Protein AF-A0A9D1SU83-F1 (afdb_monomer)

Foldseek 3Di:
DALLLVLLVVLCVVCVPQD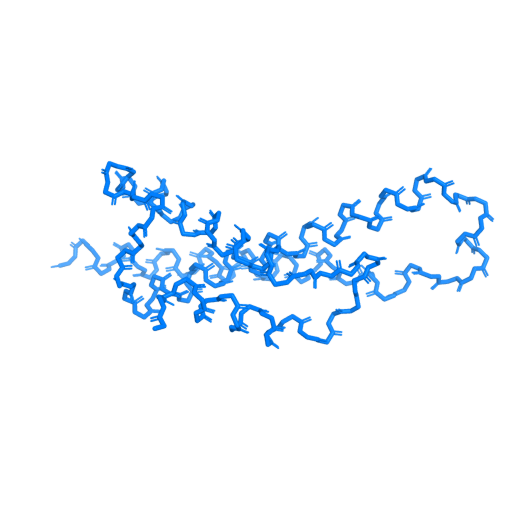APDDDDSVNSSVLLLVLLCVLCVVVVVNVVDDSVHRDDDDPLSSVLSSLSSNLVVLVVSVVVVVVVCVVQVPPCVVPVPCVSNPCSVVVSVVSVVVSVVSVVVVVVVVVD

Nearest PDB structures (foldseek):
  8bcy-assembly1_B  TM=3.016E-01  e=3.183E+00  Bos taurus
  8am0-assembly1_B  TM=3.024E-01  e=4.590E+00  Homo sapiens
  8qth-assembly1_A  TM=2.337E-01  e=3.183E+00  Homo sapiens

Organism: NCBI:txid2840672

Mean predicted aligned error: 7.49 Å

Solvent-accessible surface area (backbone atoms only — not comparable to full-atom values): 7495 Å² total; per-residue (Å²): 135,55,70,57,57,52,47,19,52,52,48,49,64,76,44,66,85,59,87,58,96,61,89,81,51,73,68,54,38,40,50,40,33,50,53,18,49,53,47,51,28,55,76,71,70,46,51,90,71,66,44,99,89,52,73,73,89,62,54,74,63,55,41,54,37,28,48,43,44,20,50,42,53,50,54,50,48,45,52,50,51,50,51,52,50,51,72,74,33,69,82,61,44,79,77,67,63,73,58,65,93,55,69,56,52,69,56,54,43,52,52,41,52,52,50,37,52,55,42,52,57,53,53,58,56,63,78,74,110

Radius of gyration: 16.59 Å; Cα contacts (8 Å, |Δi|>4): 91; chains: 1; bounding box: 43×23×48 Å

pLDDT: mean 80.75, std 12.89, range [39.88, 93.5]

Structure (mmCIF, N/CA/C/O backbone):
data_AF-A0A9D1SU83-F1
#
_entry.id   AF-A0A9D1SU83-F1
#
loop_
_atom_site.group_PDB
_atom_site.id
_atom_site.type_symbol
_atom_site.label_atom_id
_atom_site.label_alt_id
_atom_site.label_comp_id
_atom_site.label_asym_id
_atom_site.label_entity_id
_atom_site.label_seq_id
_atom_site.pdbx_PDB_ins_code
_atom_site.Cartn_x
_atom_site.Cartn_y
_atom_site.Cartn_z
_atom_site.occupancy
_atom_site.B_iso_or_equiv
_atom_site.auth_seq_id
_atom_site.auth_comp_id
_atom_site.auth_asym_id
_atom_site.auth_atom_id
_atom_site.pdbx_PDB_model_num
ATOM 1 N N . MET A 1 1 ? -22.054 4.347 -4.843 1.00 47.50 1 MET A N 1
ATOM 2 C CA . MET A 1 1 ? -20.587 4.413 -4.882 1.00 47.50 1 MET A CA 1
ATOM 3 C C . MET A 1 1 ? -20.129 3.786 -3.592 1.00 47.50 1 MET A C 1
ATOM 5 O O . MET A 1 1 ? -20.542 4.258 -2.541 1.00 47.50 1 MET A O 1
ATOM 9 N N . THR A 1 2 ? -19.474 2.638 -3.678 1.00 59.56 2 THR A N 1
ATOM 10 C CA . THR A 1 2 ? -18.990 1.935 -2.481 1.00 59.56 2 THR A CA 1
ATOM 11 C C . THR A 1 2 ? -17.746 2.650 -1.951 1.00 59.56 2 THR A C 1
ATOM 13 O O . THR A 1 2 ? -16.992 3.219 -2.740 1.00 59.56 2 THR A O 1
ATOM 16 N N . ASP A 1 3 ? -17.503 2.611 -0.640 1.00 76.00 3 ASP A N 1
ATOM 17 C CA . ASP A 1 3 ? -16.301 3.209 -0.026 1.00 76.00 3 ASP A CA 1
ATOM 18 C C . ASP A 1 3 ? -15.000 2.700 -0.677 1.00 76.00 3 ASP A C 1
ATOM 20 O O . ASP A 1 3 ? -14.007 3.416 -0.803 1.00 76.00 3 ASP A O 1
ATOM 24 N N . LEU A 1 4 ? -15.033 1.468 -1.194 1.00 84.94 4 LEU A N 1
ATOM 25 C CA . LEU A 1 4 ? -13.927 0.849 -1.915 1.00 84.94 4 LEU A CA 1
ATOM 26 C C . LEU A 1 4 ? -13.637 1.502 -3.278 1.00 84.94 4 LEU A C 1
ATOM 28 O O . LE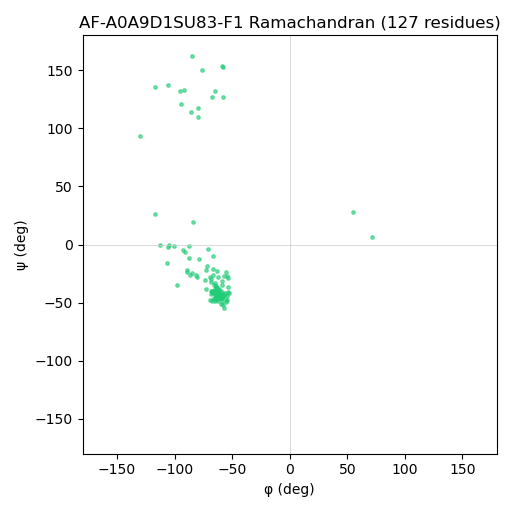U A 1 4 ? -12.472 1.656 -3.646 1.00 84.94 4 LEU A O 1
ATOM 32 N N . GLU A 1 5 ? -14.671 1.877 -4.035 1.00 87.38 5 GLU A N 1
ATOM 33 C CA . GLU A 1 5 ? -14.513 2.583 -5.315 1.00 87.38 5 GLU A CA 1
ATOM 34 C C . GLU A 1 5 ? -13.906 3.969 -5.098 1.00 87.38 5 GLU A C 1
ATOM 36 O O . GLU A 1 5 ? -13.008 4.367 -5.841 1.00 87.38 5 GLU A O 1
ATOM 41 N N . GLN A 1 6 ? -14.336 4.668 -4.043 1.00 88.50 6 GLN A N 1
ATOM 42 C CA . GLN A 1 6 ? -13.769 5.964 -3.678 1.00 88.50 6 GLN A CA 1
ATOM 43 C C . GLN A 1 6 ? -12.293 5.833 -3.278 1.00 88.50 6 GLN A C 1
ATOM 45 O O . GLN A 1 6 ? -11.456 6.569 -3.798 1.00 88.50 6 GLN A O 1
ATOM 50 N N . LEU A 1 7 ? -11.944 4.843 -2.446 1.00 88.81 7 LEU A N 1
ATOM 51 C CA . LEU A 1 7 ? -10.550 4.552 -2.085 1.00 88.81 7 LEU A CA 1
ATOM 52 C C . LEU A 1 7 ? -9.674 4.280 -3.315 1.00 88.81 7 LEU A C 1
ATOM 54 O O . LEU A 1 7 ? -8.538 4.751 -3.387 1.00 88.81 7 LEU A O 1
ATOM 58 N N . ALA A 1 8 ? -10.185 3.527 -4.291 1.00 89.56 8 ALA A N 1
ATOM 59 C CA . ALA A 1 8 ? -9.463 3.235 -5.526 1.00 89.56 8 ALA A CA 1
ATOM 60 C C . ALA A 1 8 ? -9.273 4.488 -6.400 1.00 89.56 8 ALA A C 1
ATOM 62 O O . ALA A 1 8 ? -8.190 4.689 -6.957 1.00 89.56 8 ALA A O 1
ATOM 63 N N . MET A 1 9 ? -10.291 5.350 -6.493 1.00 92.25 9 MET A N 1
ATOM 64 C CA . MET A 1 9 ? -10.193 6.636 -7.191 1.00 92.25 9 MET A CA 1
ATOM 65 C C . MET A 1 9 ? -9.165 7.561 -6.537 1.00 92.25 9 MET A C 1
ATOM 67 O O . MET A 1 9 ? -8.300 8.102 -7.229 1.00 92.25 9 MET A O 1
ATOM 71 N N . ASP A 1 10 ? -9.209 7.694 -5.214 1.00 92.56 10 ASP A N 1
ATOM 72 C CA . ASP A 1 10 ? -8.280 8.534 -4.462 1.00 92.56 10 ASP A CA 1
ATOM 73 C C . ASP A 1 10 ? -6.844 8.005 -4.569 1.00 92.56 10 ASP A C 1
ATOM 75 O O . ASP A 1 10 ? -5.905 8.777 -4.779 1.00 92.56 10 ASP A O 1
ATOM 79 N N . LEU A 1 11 ? -6.655 6.682 -4.504 1.00 93.25 11 LEU A N 1
ATOM 80 C CA . LEU A 1 11 ? -5.357 6.043 -4.724 1.00 93.25 11 LEU A CA 1
ATOM 81 C C . LEU A 1 11 ? -4.811 6.365 -6.119 1.00 93.25 11 LEU A C 1
ATOM 83 O O . LEU A 1 11 ? -3.643 6.740 -6.261 1.00 93.25 11 LEU A O 1
ATOM 87 N N . ARG A 1 12 ? -5.650 6.250 -7.155 1.00 92.31 12 ARG A N 1
ATOM 88 C CA . ARG A 1 12 ? -5.280 6.591 -8.534 1.00 92.31 12 ARG A CA 1
ATOM 89 C C . ARG A 1 12 ? -4.887 8.061 -8.649 1.00 92.31 12 ARG A C 1
ATOM 91 O O . ARG A 1 12 ? -3.873 8.368 -9.268 1.00 92.31 12 ARG A O 1
ATOM 98 N N . GLN A 1 13 ? -5.627 8.963 -8.008 1.00 92.06 13 GLN A N 1
ATOM 99 C CA . GLN A 1 13 ? -5.311 10.390 -7.998 1.00 92.06 13 GLN A CA 1
ATOM 100 C C . GLN A 1 13 ? -3.969 10.679 -7.310 1.00 92.06 13 GLN A C 1
ATOM 102 O O . GLN A 1 13 ? -3.166 11.456 -7.827 1.00 92.06 13 GLN A O 1
ATOM 107 N N . ARG A 1 14 ? -3.687 10.039 -6.168 1.00 90.75 14 ARG A N 1
ATOM 108 C CA . ARG A 1 14 ? -2.426 10.230 -5.427 1.00 90.75 14 ARG A CA 1
ATOM 109 C C . ARG A 1 14 ? -1.211 9.663 -6.160 1.00 90.75 14 ARG A C 1
ATOM 111 O O . ARG A 1 14 ? -0.109 10.186 -6.016 1.00 90.75 14 ARG A O 1
ATOM 118 N N . THR A 1 15 ? -1.414 8.640 -6.984 1.00 89.25 15 THR A N 1
ATOM 119 C CA . THR A 1 15 ? -0.346 7.950 -7.721 1.00 89.25 15 THR A CA 1
ATOM 120 C C . THR A 1 15 ? -0.224 8.380 -9.186 1.00 89.25 15 THR A C 1
ATOM 122 O O . THR A 1 15 ? 0.695 7.934 -9.865 1.00 89.25 15 THR A O 1
ATOM 125 N N . GLN A 1 16 ? -1.073 9.295 -9.674 1.00 88.31 16 GLN A N 1
ATOM 126 C CA . GLN A 1 16 ? -1.181 9.654 -11.100 1.00 88.31 16 GLN A CA 1
ATOM 127 C C . GLN A 1 16 ? 0.120 10.149 -11.755 1.00 88.31 16 GLN A C 1
ATOM 129 O O . GLN A 1 16 ? 0.288 10.042 -12.966 1.00 88.31 16 GLN A O 1
ATOM 134 N N . TRP A 1 17 ? 1.030 10.728 -10.968 1.00 84.88 17 TRP A N 1
ATOM 135 C CA . TRP A 1 17 ? 2.304 11.262 -11.459 1.00 84.88 17 TRP A CA 1
ATOM 136 C C . TRP A 1 17 ? 3.419 10.215 -11.489 1.00 84.88 17 TRP A C 1
ATOM 138 O O . TRP A 1 17 ? 4.479 10.463 -12.064 1.00 84.88 17 TRP A O 1
ATOM 148 N N . GLN A 1 18 ? 3.201 9.054 -10.866 1.00 83.31 18 GLN A N 1
ATOM 149 C CA . GLN A 1 18 ? 4.156 7.963 -10.893 1.00 83.31 18 GLN A CA 1
ATOM 150 C C . GLN A 1 18 ? 4.030 7.221 -12.220 1.00 83.31 18 GLN A C 1
ATOM 152 O O . GLN A 1 18 ? 3.012 6.598 -12.508 1.00 83.31 18 GLN A O 1
ATOM 157 N N . GLN A 1 19 ? 5.102 7.234 -13.008 1.00 81.19 19 GLN A N 1
ATOM 158 C CA . GLN A 1 19 ? 5.195 6.345 -14.158 1.00 81.19 19 GLN A CA 1
ATOM 159 C C . GL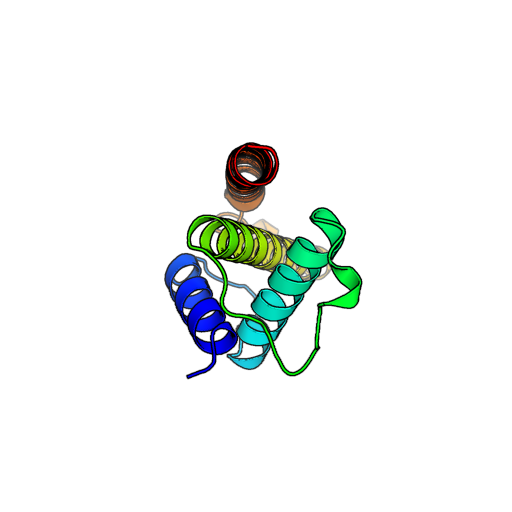N A 1 19 ? 5.295 4.909 -13.654 1.00 81.19 19 GLN A C 1
ATOM 161 O O . GLN A 1 19 ? 6.140 4.609 -12.805 1.00 81.19 19 GLN A O 1
ATOM 166 N N . THR A 1 20 ? 4.421 4.040 -14.154 1.00 82.50 20 THR A N 1
ATOM 167 C CA . THR A 1 20 ? 4.461 2.606 -13.889 1.00 82.50 20 THR A CA 1
ATOM 168 C C . THR A 1 20 ? 4.974 1.885 -15.132 1.00 82.50 20 THR A C 1
ATOM 170 O O . THR A 1 20 ? 4.582 2.219 -16.250 1.00 82.50 20 THR A O 1
ATOM 173 N N . PRO A 1 21 ? 5.865 0.896 -14.978 1.00 79.62 21 PRO A N 1
ATOM 174 C CA . PRO A 1 21 ? 6.393 0.158 -16.121 1.00 79.62 21 PRO A CA 1
ATOM 175 C C . PRO A 1 21 ? 5.358 -0.796 -16.740 1.00 79.62 21 PRO A C 1
ATOM 177 O O . PRO A 1 21 ? 5.488 -1.189 -17.896 1.00 79.62 21 PRO A O 1
ATOM 180 N N . VAL A 1 22 ? 4.341 -1.169 -15.962 1.00 83.62 22 VAL A N 1
ATOM 181 C CA . VAL A 1 22 ? 3.169 -1.937 -16.383 1.00 83.62 22 VAL A CA 1
ATOM 182 C C . VAL A 1 22 ? 1.947 -1.045 -16.189 1.00 83.62 22 VAL A C 1
ATOM 184 O O . VAL A 1 22 ? 1.837 -0.363 -15.167 1.00 83.62 22 VAL A O 1
ATOM 187 N N . GLU A 1 23 ? 1.049 -1.016 -17.170 1.00 85.69 23 GLU A N 1
ATOM 188 C CA . GLU A 1 23 ? -0.180 -0.225 -17.095 1.00 85.69 23 GLU A CA 1
ATOM 189 C C . GLU A 1 23 ? -1.095 -0.756 -15.981 1.00 85.69 23 GLU A C 1
ATOM 191 O O . GLU A 1 23 ? -1.310 -1.962 -15.859 1.00 85.69 23 GLU A O 1
ATOM 196 N N . MET A 1 24 ? -1.605 0.152 -15.146 1.00 88.12 24 MET A N 1
ATOM 197 C CA . MET A 1 24 ? -2.487 -0.182 -14.028 1.00 88.12 24 MET A CA 1
ATOM 198 C C . MET A 1 24 ? -3.946 -0.043 -14.453 1.00 88.12 24 MET A C 1
ATOM 200 O O . MET A 1 24 ? -4.388 1.040 -14.839 1.00 88.12 24 MET A O 1
ATOM 204 N N . THR A 1 25 ? -4.702 -1.135 -14.359 1.00 90.81 25 THR A N 1
ATOM 205 C CA . THR A 1 25 ? -6.139 -1.143 -14.651 1.00 90.81 25 THR A CA 1
ATOM 206 C C . THR A 1 25 ? -6.952 -0.714 -13.430 1.00 90.81 25 THR A C 1
ATOM 208 O O . THR A 1 25 ? -6.481 -0.764 -12.295 1.00 90.81 25 THR A O 1
ATOM 211 N N . GLU A 1 26 ? -8.213 -0.327 -13.630 1.00 88.69 26 GLU A N 1
ATOM 212 C CA . GLU A 1 26 ? -9.121 0.005 -12.518 1.00 88.69 26 GLU A CA 1
ATOM 213 C C . GLU A 1 26 ? -9.311 -1.170 -11.547 1.00 88.69 26 GLU A C 1
ATOM 215 O O . GLU A 1 26 ? -9.368 -0.972 -10.334 1.00 88.69 26 GLU A O 1
ATOM 220 N N . ALA A 1 27 ? -9.320 -2.401 -12.069 1.00 90.00 27 ALA A N 1
ATOM 221 C CA . ALA A 1 27 ? -9.391 -3.613 -11.260 1.00 90.00 27 ALA A CA 1
ATOM 222 C C . ALA A 1 27 ? -8.177 -3.760 -10.330 1.00 90.00 27 ALA A C 1
ATOM 224 O O . ALA A 1 27 ? -8.334 -4.173 -9.182 1.00 90.00 27 ALA A O 1
ATOM 225 N N . ASP A 1 28 ? -6.984 -3.371 -10.788 1.00 90.81 28 ASP A N 1
ATOM 226 C CA . ASP A 1 28 ? -5.787 -3.413 -9.954 1.00 90.81 28 ASP A CA 1
ATOM 227 C C . ASP A 1 28 ? -5.863 -2.413 -8.790 1.00 90.81 28 ASP A C 1
ATOM 229 O O . ASP A 1 28 ? -5.489 -2.743 -7.665 1.00 90.81 28 ASP A O 1
ATOM 233 N N . TYR A 1 29 ? -6.364 -1.196 -9.036 1.00 91.88 29 TYR A N 1
ATOM 234 C CA . TYR A 1 29 ? -6.552 -0.195 -7.979 1.00 91.88 29 TYR A CA 1
ATOM 235 C C . TYR A 1 29 ? -7.577 -0.658 -6.937 1.00 91.88 29 TYR A C 1
ATOM 237 O O . TYR A 1 29 ? -7.335 -0.521 -5.737 1.00 91.88 29 TYR A O 1
ATOM 245 N N . LEU A 1 30 ? -8.684 -1.262 -7.381 1.00 91.25 30 LEU A N 1
ATOM 246 C CA . LEU A 1 30 ? -9.688 -1.861 -6.497 1.00 91.25 30 LEU A CA 1
ATOM 247 C C . LEU A 1 30 ? -9.109 -3.008 -5.663 1.00 91.25 30 LEU A C 1
ATOM 249 O O . LEU A 1 30 ? -9.400 -3.114 -4.470 1.00 91.25 30 LEU A O 1
ATOM 253 N N . GLU A 1 31 ? -8.274 -3.859 -6.260 1.00 91.69 31 GLU A N 1
ATOM 254 C CA . GLU A 1 31 ? -7.615 -4.943 -5.535 1.00 91.69 31 GLU A CA 1
ATOM 255 C C . GLU A 1 31 ? -6.657 -4.400 -4.469 1.00 91.69 31 GLU A C 1
ATOM 257 O O . GLU A 1 31 ? -6.697 -4.850 -3.322 1.00 91.69 31 GLU A O 1
ATOM 262 N N . ILE A 1 32 ? -5.839 -3.401 -4.812 1.00 92.75 32 ILE A N 1
ATOM 263 C CA . ILE A 1 32 ? -4.910 -2.767 -3.869 1.00 92.75 32 ILE A CA 1
ATOM 264 C C . ILE A 1 32 ? -5.679 -2.126 -2.705 1.00 92.75 32 ILE A C 1
ATOM 266 O O . ILE A 1 32 ? -5.322 -2.344 -1.544 1.00 92.75 32 ILE A O 1
ATOM 270 N N . ALA A 1 33 ? -6.757 -1.391 -2.994 1.00 91.38 33 ALA A N 1
ATOM 271 C CA . ALA A 1 33 ? -7.620 -0.806 -1.971 1.00 91.38 33 ALA A CA 1
ATOM 272 C C . ALA A 1 33 ? -8.218 -1.892 -1.060 1.00 91.38 33 ALA A C 1
ATOM 274 O O . ALA A 1 33 ? -8.142 -1.794 0.165 1.00 91.38 33 ALA A O 1
ATOM 275 N N . ARG A 1 34 ? -8.720 -2.992 -1.636 1.00 90.44 34 ARG A N 1
ATOM 276 C CA . ARG A 1 34 ? -9.297 -4.113 -0.878 1.00 90.44 34 ARG A CA 1
ATOM 277 C C . ARG A 1 34 ? -8.269 -4.775 0.034 1.00 90.44 34 ARG A C 1
ATOM 279 O O . ARG A 1 34 ? -8.561 -5.081 1.190 1.00 90.44 34 ARG A O 1
ATOM 286 N N . GLN A 1 35 ? -7.053 -4.992 -0.462 1.00 91.00 35 GLN A N 1
ATOM 287 C CA . GLN A 1 35 ? -5.966 -5.548 0.341 1.00 91.00 35 GLN A CA 1
ATOM 288 C C . GLN A 1 35 ? -5.569 -4.608 1.489 1.00 91.00 35 GLN A C 1
ATOM 290 O O . GLN A 1 35 ? -5.286 -5.083 2.590 1.00 91.00 35 GLN A O 1
ATOM 295 N N . ALA A 1 36 ? -5.597 -3.292 1.269 1.00 91.12 36 ALA A N 1
ATOM 296 C CA . ALA A 1 36 ? -5.322 -2.303 2.306 1.00 91.12 36 ALA A CA 1
ATOM 297 C C . ALA A 1 36 ? -6.407 -2.269 3.396 1.00 91.12 36 ALA A C 1
ATOM 299 O O . ALA A 1 36 ? -6.077 -2.240 4.583 1.00 91.12 36 ALA A O 1
ATOM 300 N N . VAL A 1 37 ? -7.686 -2.369 3.019 1.00 89.94 37 VAL A N 1
ATOM 301 C CA . VAL A 1 37 ? -8.797 -2.531 3.972 1.00 89.94 37 VAL A CA 1
ATOM 302 C C . VAL A 1 37 ? -8.598 -3.808 4.786 1.00 89.94 37 VAL A C 1
ATOM 304 O O . VAL A 1 37 ? -8.575 -3.768 6.014 1.00 89.94 37 VAL A O 1
ATOM 307 N N . ARG A 1 38 ? -8.353 -4.948 4.129 1.00 88.75 38 ARG A N 1
ATOM 308 C CA . ARG A 1 38 ? -8.069 -6.214 4.822 1.00 88.75 38 ARG A CA 1
ATOM 309 C C . ARG A 1 38 ? -6.914 -6.070 5.818 1.00 88.75 38 ARG A C 1
ATOM 311 O O . ARG A 1 38 ? -6.986 -6.613 6.920 1.00 88.75 38 ARG A O 1
ATOM 318 N N . HIS A 1 39 ? -5.860 -5.346 5.447 1.00 89.62 39 HIS A N 1
ATOM 319 C CA . HIS A 1 39 ? -4.722 -5.089 6.324 1.00 89.62 39 HIS A CA 1
ATOM 320 C C . HIS A 1 39 ? -5.131 -4.322 7.592 1.00 89.62 39 HIS A C 1
ATOM 322 O O . HIS A 1 39 ? -4.728 -4.722 8.683 1.00 89.62 39 HIS A O 1
ATOM 328 N N . LEU A 1 40 ? -5.973 -3.287 7.487 1.00 89.31 40 LEU A N 1
ATOM 329 C CA . LEU A 1 40 ? -6.522 -2.576 8.650 1.00 89.31 40 LEU A CA 1
ATOM 330 C C . LEU A 1 40 ? -7.240 -3.534 9.616 1.00 89.31 40 LEU A C 1
ATOM 332 O O . LEU A 1 40 ? -6.944 -3.531 10.813 1.00 89.31 40 LEU A O 1
ATOM 336 N N . TYR A 1 41 ? -8.143 -4.381 9.115 1.00 86.94 41 TYR A N 1
ATOM 337 C CA . TYR A 1 41 ? -8.901 -5.322 9.954 1.00 86.94 41 TYR A CA 1
ATOM 338 C C . TYR A 1 41 ? -8.008 -6.362 10.637 1.00 86.94 41 TYR A C 1
ATOM 340 O O . TYR A 1 41 ? -8.250 -6.729 11.787 1.00 86.94 41 TYR A O 1
ATOM 348 N N . VAL A 1 42 ? -6.949 -6.819 9.963 1.00 87.06 42 VAL A N 1
ATOM 349 C CA . VAL A 1 42 ? -5.954 -7.719 10.565 1.00 87.06 42 VAL A CA 1
ATOM 350 C C . VAL A 1 42 ? -5.171 -7.002 11.666 1.00 87.06 42 VAL A C 1
ATOM 352 O O . VAL A 1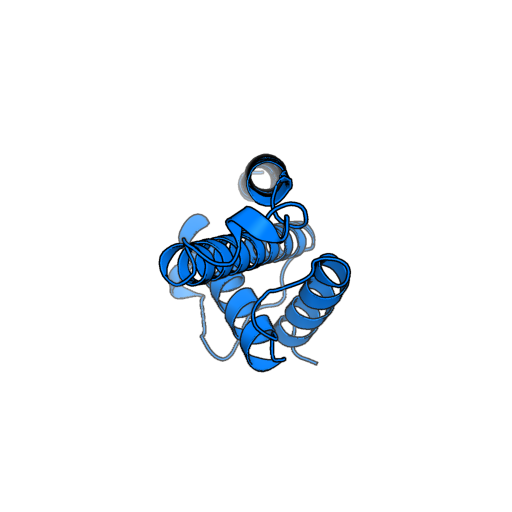 42 ? -5.044 -7.536 12.766 1.00 87.06 42 VAL A O 1
ATOM 355 N N . MET A 1 43 ? -4.688 -5.785 11.407 1.00 84.94 43 MET A N 1
ATOM 356 C CA . MET A 1 43 ? -3.867 -5.028 12.359 1.00 84.94 43 MET A CA 1
ATOM 357 C C . MET A 1 43 ? -4.642 -4.573 13.599 1.00 84.94 43 MET A C 1
ATOM 359 O O . MET A 1 43 ? -4.077 -4.515 14.686 1.00 84.94 43 MET A O 1
ATOM 363 N N . THR A 1 44 ? -5.933 -4.279 13.451 1.00 83.62 44 THR A N 1
ATOM 364 C CA . THR A 1 44 ? -6.817 -3.870 14.558 1.00 83.62 44 THR A CA 1
ATOM 365 C C . THR A 1 44 ? -7.458 -5.054 15.289 1.00 83.62 44 THR A C 1
ATOM 367 O O . THR A 1 44 ? -8.209 -4.855 16.239 1.00 83.62 44 THR A O 1
ATOM 370 N N . GLY A 1 45 ? -7.195 -6.295 14.860 1.00 80.94 45 GLY A N 1
ATOM 371 C CA . GLY A 1 45 ? -7.804 -7.496 15.441 1.00 80.94 45 GLY A CA 1
ATOM 372 C C . GLY A 1 45 ? -9.291 -7.680 15.108 1.00 80.94 45 GLY A C 1
ATOM 373 O O . GLY A 1 45 ? -9.907 -8.627 15.591 1.00 80.94 45 GLY A O 1
ATOM 374 N N . ARG A 1 46 ? -9.864 -6.834 14.243 1.00 82.06 46 ARG A N 1
ATOM 375 C CA . ARG A 1 46 ? -11.270 -6.864 13.801 1.00 82.06 46 ARG A CA 1
ATOM 376 C C . ARG A 1 46 ? -11.524 -7.839 12.641 1.00 82.06 46 ARG A C 1
ATOM 378 O O . ARG A 1 46 ? -12.527 -7.727 11.948 1.00 82.06 46 ARG A O 1
ATOM 385 N N . TYR A 1 47 ? -10.642 -8.811 12.405 1.00 78.12 47 TYR A N 1
ATOM 386 C CA . TYR A 1 47 ? -10.682 -9.699 11.231 1.00 78.12 47 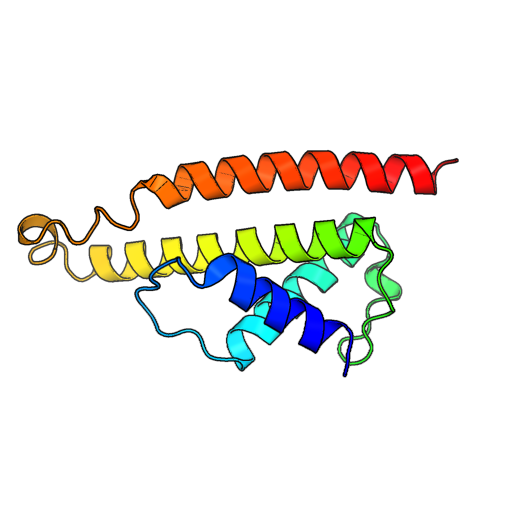TYR A CA 1
ATOM 387 C C . TYR A 1 47 ? -12.014 -10.445 11.026 1.00 78.12 47 TYR A C 1
ATOM 389 O O . TYR A 1 47 ? -12.347 -10.781 9.895 1.00 78.12 47 TYR A O 1
ATOM 397 N N . THR A 1 48 ? -12.782 -10.696 12.089 1.00 78.56 48 THR A N 1
ATOM 398 C CA . THR A 1 48 ? -14.106 -11.338 12.021 1.00 78.56 48 THR A CA 1
ATOM 399 C C . THR A 1 48 ? -15.197 -10.440 11.436 1.00 78.56 48 THR A C 1
ATOM 401 O O . THR A 1 48 ? -16.228 -10.947 11.009 1.00 78.56 48 THR A O 1
ATOM 404 N N . GLN A 1 49 ? -14.977 -9.124 11.416 1.00 75.94 49 GLN A N 1
ATOM 405 C CA . GLN A 1 49 ? -15.895 -8.114 10.883 1.00 75.94 49 GLN A CA 1
ATOM 406 C C . GLN A 1 49 ? -15.631 -7.814 9.401 1.00 75.94 49 GLN A C 1
ATOM 408 O O . GLN A 1 49 ? -16.386 -7.075 8.780 1.00 75.94 49 GLN A O 1
ATOM 413 N N . TYR A 1 50 ? -14.558 -8.369 8.828 1.00 75.06 50 TYR A N 1
ATOM 414 C CA . TYR A 1 50 ? -14.204 -8.144 7.434 1.00 75.06 50 TYR A CA 1
ATOM 415 C C . TYR A 1 50 ? -15.060 -9.016 6.504 1.00 75.06 50 TYR A C 1
ATOM 417 O O . TYR A 1 50 ? -14.878 -10.235 6.437 1.00 75.06 50 TYR A O 1
ATOM 425 N N . GLY A 1 51 ? -15.962 -8.378 5.755 1.00 72.44 51 GLY A N 1
ATOM 426 C CA . GLY A 1 51 ? -16.682 -8.978 4.636 1.00 72.44 51 GLY A CA 1
ATOM 427 C C . GLY A 1 51 ? -15.983 -8.667 3.304 1.00 72.44 51 GLY A C 1
ATOM 428 O O . GLY A 1 51 ? -15.661 -7.511 3.050 1.00 72.44 51 GLY A O 1
ATOM 429 N N . PRO A 1 52 ? -15.740 -9.650 2.415 1.00 67.25 52 PRO A N 1
ATOM 430 C CA . PRO A 1 52 ? -15.123 -9.387 1.110 1.00 67.25 52 PRO A CA 1
ATOM 431 C C . PRO A 1 52 ? -16.007 -8.558 0.164 1.00 67.25 52 PRO A C 1
ATOM 433 O O . PRO A 1 52 ? -15.478 -7.960 -0.774 1.00 67.25 52 PRO A O 1
ATOM 436 N N . GLU A 1 53 ? -17.322 -8.535 0.399 1.00 67.75 53 GLU A N 1
ATOM 437 C CA . GLU A 1 53 ? -18.304 -7.799 -0.413 1.00 67.75 53 GLU A CA 1
ATOM 438 C C . GLU A 1 53 ? -18.854 -6.546 0.274 1.00 67.75 53 GLU A C 1
ATOM 440 O O . GLU A 1 53 ? -19.403 -5.685 -0.404 1.00 67.75 53 GLU A O 1
ATOM 445 N N . ASP A 1 54 ? -18.674 -6.424 1.590 1.00 67.56 54 ASP A N 1
ATOM 446 C CA . ASP A 1 54 ? -19.242 -5.339 2.387 1.00 67.56 54 ASP A CA 1
ATOM 447 C C . ASP A 1 54 ? -18.129 -4.733 3.240 1.00 67.56 54 ASP A C 1
ATOM 449 O O . ASP A 1 54 ? -17.755 -5.266 4.289 1.00 67.56 54 ASP A O 1
ATOM 453 N N . VAL A 1 55 ? -17.514 -3.676 2.705 1.00 68.69 55 VAL A N 1
ATOM 454 C CA . VAL A 1 55 ? -16.523 -2.873 3.423 1.00 68.69 55 VAL A CA 1
ATOM 455 C C . VAL A 1 55 ? -17.306 -1.832 4.221 1.00 68.69 55 VAL A C 1
ATOM 457 O O . VAL A 1 55 ? -17.946 -0.984 3.598 1.00 68.69 55 VAL A O 1
ATOM 460 N N . PRO A 1 56 ? -17.281 -1.893 5.564 1.00 70.69 56 PRO A N 1
ATOM 461 C CA . PRO A 1 56 ? -17.925 -0.893 6.404 1.00 70.69 56 PRO A CA 1
ATOM 462 C C . PRO A 1 56 ? -17.379 0.503 6.118 1.00 70.69 56 PRO A C 1
ATOM 464 O O . PRO A 1 56 ? -16.215 0.641 5.740 1.00 70.69 56 PRO A O 1
ATOM 467 N N . GLU A 1 57 ? -18.208 1.516 6.365 1.00 78.19 57 GLU A N 1
ATOM 468 C CA . GLU A 1 57 ? -17.786 2.912 6.287 1.00 78.19 57 GLU A CA 1
ATOM 469 C C . GLU A 1 57 ? -16.612 3.156 7.245 1.00 78.19 57 GLU A C 1
ATOM 471 O O . GLU A 1 57 ? -16.670 2.788 8.424 1.00 78.19 57 GLU A O 1
ATOM 476 N N . LEU A 1 58 ? -15.519 3.707 6.716 1.00 81.69 58 LEU A N 1
ATOM 477 C CA . LEU A 1 58 ? -14.294 3.937 7.479 1.00 81.69 58 LEU A CA 1
ATOM 478 C C . LEU A 1 58 ? -14.300 5.336 8.097 1.00 81.69 58 LEU A C 1
ATOM 480 O O . LEU A 1 58 ? -14.503 6.333 7.406 1.00 81.69 58 LEU A O 1
ATOM 484 N N . ASP A 1 59 ? -13.963 5.429 9.384 1.00 84.44 59 ASP A N 1
ATOM 485 C CA . ASP A 1 59 ? -13.690 6.721 10.016 1.00 84.44 59 ASP A CA 1
ATOM 486 C C . ASP A 1 59 ? -12.528 7.437 9.307 1.00 84.44 59 ASP A C 1
ATOM 488 O O . ASP A 1 59 ? -11.626 6.798 8.765 1.00 84.44 59 ASP A O 1
ATOM 492 N N . ALA A 1 60 ? -12.488 8.771 9.359 1.00 84.25 60 ALA A N 1
ATOM 493 C CA . ALA A 1 60 ? -11.506 9.572 8.616 1.00 84.25 60 ALA A CA 1
ATOM 494 C C . ALA A 1 60 ? -10.035 9.158 8.854 1.00 84.25 60 ALA A C 1
ATOM 496 O O . ALA A 1 60 ? -9.226 9.170 7.923 1.00 84.25 60 ALA A O 1
ATOM 497 N N . ASP A 1 61 ? -9.681 8.758 10.080 1.00 83.81 61 ASP A N 1
ATOM 498 C CA . ASP A 1 61 ? -8.331 8.276 10.393 1.00 83.81 61 ASP A CA 1
ATOM 499 C C . ASP A 1 61 ? -8.063 6.872 9.816 1.00 83.81 61 ASP A C 1
ATOM 501 O O . ASP A 1 61 ? -6.962 6.604 9.324 1.00 83.81 61 ASP A O 1
ATOM 505 N N . GLU A 1 62 ? -9.066 5.987 9.847 1.00 86.38 62 GLU A N 1
ATOM 506 C CA . GLU A 1 62 ? -8.996 4.641 9.263 1.00 86.38 62 GLU A CA 1
ATOM 507 C C . GLU A 1 62 ? -8.908 4.714 7.741 1.00 86.38 62 GLU A C 1
ATOM 509 O O . GLU A 1 62 ? -8.088 4.020 7.138 1.00 86.38 62 GLU A O 1
ATOM 514 N N . TYR A 1 63 ? -9.675 5.618 7.136 1.00 89.00 63 TYR A N 1
ATOM 515 C CA . TYR A 1 63 ? -9.635 5.927 5.715 1.00 89.00 63 TYR A CA 1
ATOM 516 C C . TYR A 1 63 ? -8.236 6.372 5.283 1.00 89.00 63 TYR A C 1
ATOM 518 O O . TYR A 1 63 ? -7.642 5.791 4.374 1.00 89.00 63 TYR A O 1
ATOM 526 N N . GLU A 1 64 ? -7.650 7.351 5.977 1.00 89.19 64 GLU A N 1
ATOM 527 C CA . GLU A 1 64 ? -6.318 7.860 5.644 1.00 89.19 64 GLU A CA 1
ATOM 528 C C . GLU A 1 64 ? -5.224 6.801 5.867 1.00 89.19 64 GLU A C 1
ATOM 530 O O . GLU A 1 64 ? -4.254 6.719 5.101 1.00 89.19 64 GLU A O 1
ATOM 535 N N . TYR A 1 65 ? -5.378 5.952 6.888 1.00 90.31 65 TYR A N 1
ATOM 536 C CA . TYR A 1 65 ? -4.493 4.814 7.112 1.00 90.31 65 TYR A CA 1
ATOM 537 C C . TYR A 1 65 ? -4.588 3.781 5.986 1.00 90.31 65 TYR A C 1
ATOM 539 O O . TYR A 1 65 ? -3.555 3.319 5.491 1.00 90.31 65 TYR A O 1
ATOM 547 N N . VAL A 1 66 ? -5.802 3.417 5.571 1.00 91.50 66 VAL A N 1
ATOM 548 C CA . VAL A 1 66 ? -6.045 2.473 4.474 1.00 91.50 66 VAL A CA 1
ATOM 549 C C . VAL A 1 66 ? -5.482 3.030 3.177 1.00 91.50 66 VAL A C 1
ATOM 551 O O . VAL A 1 66 ? -4.735 2.329 2.500 1.00 91.50 66 VAL A O 1
ATOM 554 N N . LEU A 1 67 ? -5.731 4.300 2.872 1.00 92.75 67 LEU A N 1
ATOM 555 C CA . LEU A 1 67 ? -5.229 4.947 1.666 1.00 92.75 67 LEU A CA 1
ATOM 556 C C . LEU A 1 67 ? -3.693 5.006 1.643 1.00 92.75 67 LEU A C 1
ATOM 558 O O . LEU A 1 67 ? -3.076 4.599 0.661 1.00 92.75 67 LEU A O 1
ATOM 562 N N . THR A 1 68 ? -3.056 5.367 2.763 1.00 92.94 68 THR A N 1
ATOM 563 C CA . THR A 1 68 ? -1.584 5.325 2.887 1.00 92.94 68 THR A CA 1
ATOM 564 C C . THR A 1 68 ? -1.046 3.895 2.734 1.00 92.94 68 THR A C 1
ATOM 566 O O . THR A 1 68 ? -0.007 3.668 2.115 1.00 92.94 68 THR A O 1
ATOM 569 N N . THR A 1 69 ? -1.748 2.900 3.281 1.00 93.19 69 THR A N 1
ATOM 570 C CA . THR A 1 69 ? -1.381 1.479 3.146 1.00 93.19 69 THR A CA 1
ATOM 571 C C . THR A 1 69 ? -1.493 1.012 1.693 1.00 93.19 69 THR A C 1
ATOM 573 O O . THR A 1 69 ? -0.629 0.282 1.204 1.00 93.19 69 THR A O 1
ATOM 576 N N . ALA A 1 70 ? -2.531 1.459 0.989 1.00 93.38 70 ALA A N 1
ATOM 577 C CA . ALA A 1 70 ? -2.757 1.184 -0.420 1.00 93.38 70 ALA A CA 1
ATOM 578 C C . ALA A 1 70 ? -1.656 1.811 -1.297 1.00 93.38 70 ALA A C 1
ATOM 580 O O . ALA A 1 70 ? -1.101 1.133 -2.162 1.00 93.38 70 ALA A O 1
ATOM 581 N N . GLU A 1 71 ? -1.253 3.053 -1.011 1.00 93.25 71 GLU A N 1
ATOM 582 C CA . GLU A 1 71 ? -0.121 3.716 -1.675 1.00 93.25 71 GLU A CA 1
ATOM 583 C C . GLU A 1 71 ? 1.188 2.934 -1.498 1.00 93.25 71 GLU A C 1
ATOM 585 O O . GLU A 1 71 ? 1.904 2.693 -2.470 1.00 93.25 71 GLU A O 1
ATOM 590 N N . VAL A 1 72 ? 1.496 2.468 -0.281 1.00 93.50 72 VAL A N 1
ATOM 591 C CA . VAL A 1 72 ? 2.688 1.633 -0.035 1.00 93.50 72 VAL A CA 1
ATOM 592 C C . VAL A 1 72 ? 2.660 0.370 -0.898 1.00 93.50 72 VAL A C 1
ATOM 594 O O . VAL A 1 72 ? 3.678 0.007 -1.494 1.00 93.50 72 VAL A O 1
ATOM 597 N N . SER A 1 73 ? 1.511 -0.302 -0.977 1.00 92.62 73 SER A N 1
ATOM 598 C CA . SER A 1 73 ? 1.338 -1.505 -1.797 1.00 92.62 73 SER A CA 1
ATOM 599 C C . SER A 1 73 ? 1.517 -1.217 -3.288 1.00 92.62 73 SER A C 1
ATOM 601 O O . SER A 1 73 ? 2.209 -1.975 -3.969 1.00 92.62 73 SER A O 1
ATOM 603 N N . PHE A 1 74 ? 0.981 -0.096 -3.780 1.00 93.12 74 PHE A N 1
ATOM 604 C CA . PHE A 1 74 ? 1.199 0.371 -5.149 1.00 93.12 74 PHE A CA 1
ATOM 605 C C . PHE A 1 74 ? 2.693 0.558 -5.443 1.00 93.12 74 PHE A C 1
ATOM 607 O O . PHE A 1 74 ? 3.226 -0.065 -6.360 1.00 93.12 74 PHE A O 1
ATOM 614 N N . TYR A 1 75 ? 3.412 1.336 -4.629 1.00 91.56 75 TYR A N 1
ATOM 615 C CA . TYR A 1 75 ? 4.834 1.601 -4.872 1.00 91.56 75 TYR A CA 1
ATOM 616 C C . TYR A 1 75 ? 5.704 0.343 -4.756 1.00 91.56 75 TYR A C 1
ATOM 618 O O . TYR A 1 75 ? 6.673 0.195 -5.502 1.00 91.56 75 TYR A O 1
ATOM 626 N N . ARG A 1 76 ? 5.349 -0.604 -3.877 1.00 90.50 76 ARG A N 1
ATOM 627 C CA . ARG A 1 76 ? 6.011 -1.918 -3.808 1.00 90.50 76 ARG A CA 1
ATOM 628 C C . ARG A 1 76 ? 5.775 -2.758 -5.059 1.00 90.50 76 ARG A C 1
ATOM 630 O O . ARG A 1 76 ? 6.706 -3.424 -5.511 1.00 90.50 76 ARG A O 1
ATOM 637 N N . ARG A 1 77 ? 4.567 -2.722 -5.630 1.00 90.94 77 ARG A N 1
ATOM 638 C CA . ARG A 1 77 ? 4.270 -3.385 -6.907 1.00 90.94 77 ARG A CA 1
ATOM 639 C C . ARG A 1 77 ? 5.110 -2.782 -8.030 1.00 90.94 77 ARG A C 1
ATOM 641 O O . ARG A 1 77 ? 5.827 -3.523 -8.692 1.00 90.94 77 ARG A O 1
ATOM 648 N N . VAL A 1 78 ? 5.138 -1.452 -8.142 1.00 87.56 78 VAL A N 1
ATOM 649 C CA . VAL A 1 78 ? 5.988 -0.741 -9.113 1.00 87.56 78 VAL A CA 1
ATOM 650 C C . VAL A 1 78 ? 7.456 -1.135 -8.950 1.00 87.56 78 VAL A C 1
ATOM 652 O O . VAL A 1 78 ? 8.103 -1.496 -9.928 1.00 87.56 78 VAL A O 1
ATOM 655 N N . GLN A 1 79 ? 7.983 -1.145 -7.723 1.00 86.00 79 GLN A N 1
ATOM 656 C CA . GLN A 1 79 ? 9.358 -1.576 -7.457 1.00 86.00 79 GLN A CA 1
ATOM 657 C C . GLN A 1 79 ? 9.612 -3.023 -7.909 1.00 86.00 79 GLN A C 1
ATOM 659 O O . GLN A 1 79 ? 10.650 -3.311 -8.505 1.00 86.00 79 GLN A O 1
ATOM 664 N N . SER A 1 80 ? 8.673 -3.937 -7.650 1.00 86.69 80 SER A N 1
ATOM 665 C CA . SER A 1 80 ? 8.779 -5.328 -8.094 1.00 86.69 80 SER A CA 1
ATOM 666 C C . SER A 1 80 ? 8.769 -5.448 -9.618 1.00 86.69 80 SER A C 1
ATOM 668 O O . SER A 1 80 ? 9.538 -6.239 -10.163 1.00 86.69 80 SER A O 1
ATOM 670 N N . ASP A 1 81 ? 7.933 -4.675 -10.306 1.00 86.12 81 ASP A N 1
ATOM 671 C CA . ASP A 1 81 ? 7.838 -4.698 -11.766 1.00 86.12 81 ASP A CA 1
ATOM 672 C C . ASP A 1 81 ? 9.106 -4.128 -12.411 1.00 86.12 81 ASP A C 1
ATOM 674 O O . ASP A 1 81 ? 9.657 -4.731 -13.333 1.00 86.12 81 ASP A O 1
ATOM 678 N N . VAL A 1 82 ? 9.638 -3.030 -11.865 1.00 81.81 82 VAL A N 1
ATOM 679 C CA . VAL A 1 82 ? 10.931 -2.461 -12.273 1.00 81.81 82 VAL A CA 1
ATOM 680 C C . VAL A 1 82 ? 12.052 -3.484 -12.092 1.00 81.81 82 VAL A C 1
ATOM 682 O O . VAL A 1 82 ? 12.799 -3.749 -13.032 1.00 81.81 82 VAL A O 1
ATOM 685 N N . ASN A 1 83 ? 12.143 -4.114 -10.917 1.00 80.50 83 ASN A N 1
ATOM 686 C CA . ASN A 1 83 ? 13.155 -5.135 -10.639 1.00 80.50 83 ASN A CA 1
ATOM 687 C C . ASN A 1 83 ? 13.036 -6.335 -11.585 1.00 80.50 83 ASN A C 1
ATOM 689 O O . ASN A 1 83 ? 14.047 -6.870 -12.035 1.00 80.50 83 ASN A O 1
ATOM 693 N N . ARG A 1 84 ? 11.805 -6.748 -11.908 1.00 80.62 84 ARG A N 1
ATOM 694 C CA . ARG A 1 84 ? 11.542 -7.835 -12.851 1.00 80.62 84 ARG A CA 1
ATOM 695 C C . ARG A 1 84 ? 12.036 -7.477 -14.249 1.00 80.62 84 ARG A C 1
ATOM 697 O O . ARG A 1 84 ? 12.725 -8.283 -14.861 1.00 80.62 84 ARG A O 1
ATOM 704 N N . ILE A 1 85 ? 11.723 -6.280 -14.738 1.00 77.50 85 ILE A N 1
ATOM 705 C CA . ILE A 1 85 ? 12.130 -5.831 -16.074 1.00 77.50 85 ILE A CA 1
ATOM 706 C C . ILE A 1 85 ? 13.652 -5.702 -16.155 1.00 77.50 85 ILE A C 1
ATOM 708 O O . ILE A 1 85 ? 14.246 -6.304 -17.044 1.00 77.50 85 ILE A O 1
ATOM 712 N N . ILE A 1 86 ? 14.287 -5.031 -15.186 1.00 71.31 86 ILE A N 1
ATOM 713 C CA . ILE A 1 86 ? 15.753 -4.887 -15.121 1.00 71.31 86 ILE A CA 1
ATOM 714 C C . ILE A 1 86 ? 16.443 -6.256 -15.055 1.00 71.31 86 ILE A C 1
ATOM 716 O O . ILE A 1 86 ? 17.456 -6.475 -15.724 1.00 71.31 86 ILE A O 1
ATOM 720 N N . GLY A 1 87 ? 15.882 -7.189 -14.280 1.00 68.06 87 GLY A N 1
ATOM 721 C CA . GLY A 1 87 ? 16.380 -8.560 -14.180 1.00 68.06 87 GLY A CA 1
ATOM 722 C C . GLY A 1 87 ? 16.331 -9.331 -15.503 1.00 68.06 87 GLY A C 1
ATOM 723 O O . GLY A 1 87 ? 17.166 -10.203 -15.719 1.00 68.06 87 GLY A O 1
ATOM 724 N N . TYR A 1 88 ? 15.403 -8.997 -16.407 1.00 64.69 88 TYR A N 1
ATOM 725 C CA . TYR A 1 88 ? 15.334 -9.572 -17.756 1.00 64.69 88 TYR A CA 1
ATOM 726 C C . TYR A 1 88 ? 16.148 -8.794 -18.802 1.00 64.69 88 TYR A C 1
ATOM 728 O O . TYR A 1 88 ? 16.501 -9.359 -19.835 1.00 64.69 88 TYR A O 1
ATOM 736 N N . SER A 1 89 ? 16.449 -7.513 -18.569 1.00 60.94 89 SER A N 1
ATOM 737 C CA . SER A 1 89 ? 17.001 -6.593 -19.574 1.00 60.94 89 SER A CA 1
ATOM 738 C C . SER A 1 89 ? 18.404 -6.072 -19.244 1.00 60.94 89 SER A C 1
ATOM 740 O O . SER A 1 89 ? 18.750 -4.963 -19.662 1.00 60.94 89 SER A O 1
ATOM 742 N N . THR A 1 90 ? 19.195 -6.822 -18.470 1.00 57.47 90 THR A N 1
ATOM 743 C CA . THR A 1 90 ? 20.462 -6.369 -17.858 1.00 57.47 90 THR A CA 1
ATOM 744 C C . THR A 1 90 ? 21.481 -5.804 -18.867 1.00 57.47 90 THR A C 1
ATOM 746 O O . THR A 1 90 ? 22.267 -4.930 -18.508 1.00 57.47 90 THR A O 1
ATOM 749 N N . ASP A 1 91 ? 21.395 -6.175 -20.149 1.00 53.50 91 ASP A N 1
ATOM 750 C CA . ASP A 1 91 ? 22.239 -5.607 -21.213 1.00 53.50 91 ASP A CA 1
ATOM 751 C C . ASP A 1 91 ? 21.661 -4.346 -21.895 1.00 53.50 91 ASP A C 1
ATOM 753 O O . ASP A 1 91 ? 22.414 -3.535 -22.430 1.00 53.50 91 ASP A O 1
ATOM 757 N N . ALA A 1 92 ? 20.341 -4.129 -21.873 1.00 52.38 92 ALA A N 1
ATOM 758 C CA . ALA A 1 92 ? 19.682 -3.052 -22.628 1.00 52.38 92 ALA A CA 1
ATOM 759 C C . ALA A 1 92 ? 19.379 -1.791 -21.794 1.00 52.38 92 ALA A C 1
ATOM 761 O O . ALA A 1 92 ? 19.464 -0.677 -22.313 1.00 52.38 92 ALA A O 1
ATOM 762 N N . MET A 1 93 ? 19.038 -1.930 -20.506 1.00 53.69 93 MET A N 1
ATOM 763 C CA . MET A 1 93 ? 18.630 -0.784 -19.666 1.00 53.69 93 MET A CA 1
ATOM 764 C C . MET A 1 93 ? 19.802 0.038 -19.123 1.00 53.69 93 MET A C 1
ATOM 766 O O . MET A 1 93 ? 19.668 1.248 -18.935 1.00 53.69 93 MET A O 1
ATOM 770 N N . THR A 1 94 ? 20.966 -0.585 -18.937 1.00 52.31 94 THR A N 1
ATOM 771 C CA . THR A 1 94 ? 22.193 0.078 -18.462 1.00 52.31 94 THR A CA 1
ATOM 772 C C . THR A 1 94 ? 22.684 1.147 -19.451 1.00 52.31 94 THR A C 1
ATOM 774 O O . THR A 1 94 ? 23.366 2.093 -19.067 1.00 52.31 94 THR A O 1
ATOM 777 N N . ILE A 1 95 ? 22.289 1.036 -20.727 1.00 50.97 95 ILE A N 1
ATOM 778 C CA . ILE A 1 95 ? 22.658 1.960 -21.808 1.00 50.97 95 ILE A CA 1
ATOM 779 C C . ILE A 1 95 ? 21.697 3.166 -21.882 1.00 50.97 95 ILE A C 1
ATOM 781 O O . ILE A 1 95 ? 22.100 4.244 -22.316 1.00 50.97 95 ILE A O 1
ATOM 785 N N . THR A 1 96 ? 20.439 3.033 -21.437 1.00 59.06 96 THR A N 1
ATOM 786 C CA . THR A 1 96 ? 19.382 4.039 -21.679 1.00 59.06 96 THR A CA 1
ATOM 787 C C . THR A 1 96 ? 19.012 4.918 -20.480 1.00 59.06 96 THR A C 1
ATOM 789 O O . THR A 1 96 ? 18.184 5.811 -20.643 1.00 59.06 96 THR A O 1
ATOM 792 N N . ASN A 1 97 ? 19.625 4.746 -19.297 1.00 60.16 97 ASN A N 1
ATOM 793 C CA . ASN A 1 97 ? 19.241 5.452 -18.054 1.00 60.16 97 ASN A CA 1
ATOM 794 C C . ASN A 1 97 ? 17.749 5.280 -17.677 1.00 60.16 97 ASN A C 1
ATOM 796 O O . ASN A 1 97 ? 17.141 6.171 -17.074 1.00 60.16 97 ASN A O 1
ATOM 800 N N . ALA A 1 98 ? 17.132 4.163 -18.069 1.00 59.03 98 ALA A N 1
ATOM 801 C CA . ALA A 1 98 ? 15.707 3.902 -17.856 1.00 59.03 98 ALA A CA 1
ATOM 802 C C . ALA A 1 98 ? 15.333 3.621 -16.379 1.00 59.03 98 ALA A C 1
ATOM 804 O O . ALA A 1 98 ? 14.160 3.474 -16.048 1.00 59.03 98 ALA A O 1
ATOM 805 N N . ASP A 1 99 ? 16.321 3.566 -15.489 1.00 60.47 99 ASP A N 1
ATOM 806 C CA . ASP A 1 99 ? 16.226 3.374 -14.039 1.00 60.47 99 ASP A CA 1
ATOM 807 C C . ASP A 1 99 ? 15.986 4.680 -13.252 1.00 60.47 99 ASP A C 1
ATOM 809 O O . ASP A 1 99 ? 15.397 4.659 -12.169 1.00 60.47 99 ASP A O 1
ATOM 813 N N . LYS A 1 100 ? 16.370 5.837 -13.811 1.00 67.62 100 LYS A N 1
ATOM 814 C CA . LYS A 1 100 ? 16.229 7.165 -13.178 1.00 67.62 100 LYS A CA 1
ATOM 815 C C . LYS A 1 100 ? 14.826 7.527 -12.662 1.00 67.62 100 LYS A C 1
ATOM 817 O O . LYS A 1 100 ? 14.764 8.067 -11.556 1.00 67.62 100 LYS A O 1
ATOM 822 N N . PRO A 1 101 ? 13.705 7.253 -13.364 1.00 65.69 101 PRO A N 1
ATOM 823 C CA . PRO A 1 101 ? 12.369 7.576 -12.845 1.00 65.69 101 PRO A CA 1
ATOM 824 C C . PRO A 1 101 ? 11.971 6.757 -11.603 1.00 65.69 101 PRO A C 1
ATOM 826 O O . PRO A 1 101 ? 10.987 7.087 -10.943 1.00 65.69 101 PRO A O 1
ATOM 829 N N . TYR A 1 102 ? 12.742 5.723 -11.250 1.00 72.12 102 TYR A N 1
ATOM 830 C CA . TYR A 1 102 ? 12.461 4.814 -10.139 1.00 72.12 102 TYR A CA 1
ATOM 831 C C . TYR A 1 102 ? 13.459 4.928 -8.980 1.00 72.12 102 TYR A C 1
ATOM 833 O O . TYR A 1 102 ? 13.302 4.255 -7.960 1.00 72.12 102 TYR A O 1
ATOM 841 N N . ALA A 1 103 ? 14.457 5.810 -9.095 1.00 70.88 103 ALA A N 1
ATOM 842 C CA . ALA A 1 103 ? 15.521 5.969 -8.103 1.00 70.88 103 ALA A CA 1
ATOM 843 C C . ALA A 1 103 ? 14.996 6.343 -6.702 1.00 70.88 10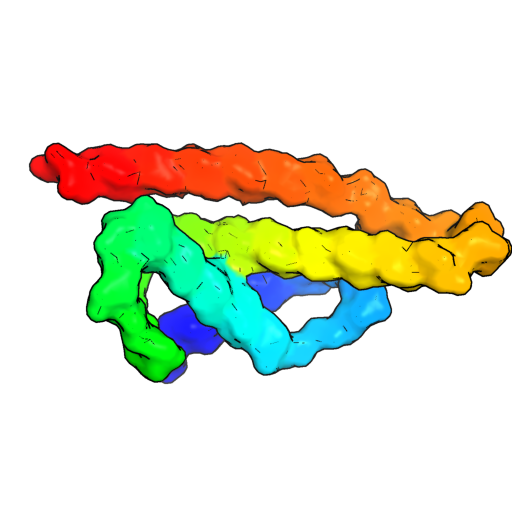3 ALA A C 1
ATOM 845 O O . ALA A 1 103 ? 15.563 5.929 -5.692 1.00 70.88 103 ALA A O 1
ATOM 846 N N . ASN A 1 104 ? 1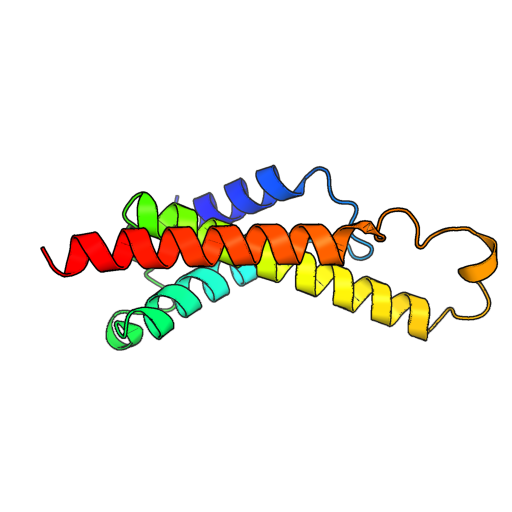3.877 7.071 -6.638 1.00 81.69 104 ASN A N 1
ATOM 847 C CA . ASN A 1 104 ? 13.312 7.572 -5.384 1.00 81.69 104 ASN A CA 1
ATOM 848 C C . ASN A 1 104 ? 12.267 6.636 -4.754 1.00 81.69 104 ASN A C 1
ATOM 850 O O . ASN A 1 104 ? 11.824 6.906 -3.640 1.00 81.69 104 ASN A O 1
ATOM 854 N N . LEU A 1 105 ? 11.894 5.524 -5.409 1.00 84.00 105 LEU A N 1
ATOM 855 C CA . LEU A 1 105 ? 10.834 4.626 -4.922 1.00 84.00 105 LEU A CA 1
ATOM 856 C C . LEU A 1 105 ? 11.091 4.150 -3.489 1.00 84.00 105 LEU A C 1
ATOM 858 O O . LEU A 1 105 ? 10.193 4.176 -2.651 1.00 84.00 105 LEU A O 1
ATOM 862 N N . SER A 1 106 ? 12.329 3.753 -3.187 1.00 84.38 106 SER A N 1
ATOM 863 C CA . SER A 1 106 ? 12.711 3.277 -1.854 1.00 84.38 106 SER A CA 1
ATOM 864 C C . SER A 1 106 ? 12.533 4.351 -0.778 1.00 84.38 106 SER A C 1
ATOM 866 O O . SER A 1 106 ? 12.084 4.042 0.326 1.00 84.38 106 SER A O 1
ATOM 868 N N . GLN A 1 107 ? 12.853 5.610 -1.098 1.00 87.12 107 GLN A N 1
ATOM 869 C CA . GLN A 1 107 ? 12.664 6.731 -0.181 1.00 87.12 107 GLN A CA 1
ATOM 870 C C . GLN A 1 107 ? 11.172 7.021 0.020 1.00 87.12 107 GLN A C 1
ATOM 872 O O . GLN A 1 107 ? 10.722 7.092 1.161 1.00 87.12 107 GLN A O 1
ATOM 877 N N . THR A 1 108 ? 10.393 7.096 -1.061 1.00 88.00 108 THR A N 1
ATOM 878 C CA . THR A 1 108 ? 8.940 7.315 -0.995 1.00 88.00 108 THR A CA 1
ATOM 879 C C . THR A 1 108 ? 8.245 6.229 -0.172 1.00 88.00 108 THR A C 1
ATOM 881 O O . THR A 1 108 ? 7.447 6.537 0.710 1.00 88.00 108 THR A O 1
ATOM 884 N N . ILE A 1 109 ? 8.597 4.953 -0.370 1.00 89.69 109 ILE A N 1
ATOM 885 C CA . ILE A 1 109 ? 8.070 3.844 0.439 1.00 89.69 109 ILE A CA 1
ATOM 886 C C . ILE A 1 109 ? 8.428 4.033 1.921 1.00 89.69 109 ILE A C 1
ATOM 888 O O . ILE A 1 109 ? 7.580 3.821 2.786 1.00 89.69 109 ILE A O 1
ATOM 892 N N . ALA A 1 110 ? 9.663 4.434 2.239 1.00 89.12 110 ALA A N 1
ATOM 893 C CA . ALA A 1 110 ? 10.089 4.644 3.622 1.00 89.12 110 ALA A CA 1
ATOM 894 C C . ALA A 1 110 ? 9.326 5.793 4.307 1.00 89.12 110 ALA A C 1
ATOM 896 O O . ALA A 1 110 ? 8.918 5.655 5.465 1.00 89.12 110 ALA A O 1
ATOM 897 N N . GLU A 1 111 ? 9.091 6.894 3.592 1.00 92.12 111 GLU A N 1
ATOM 898 C CA . GLU A 1 111 ? 8.306 8.040 4.064 1.00 92.12 111 GLU A CA 1
ATOM 899 C C . GLU A 1 111 ? 6.838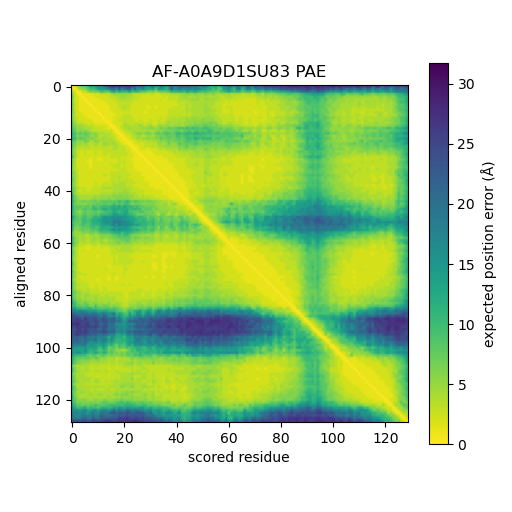 7.657 4.298 1.00 92.12 111 GLU A C 1
ATOM 901 O O . GLU A 1 111 ? 6.280 7.942 5.363 1.00 92.12 111 GLU A O 1
ATOM 906 N N . LEU A 1 112 ? 6.231 6.925 3.360 1.00 91.94 112 LEU A N 1
ATOM 907 C CA . LEU A 1 112 ? 4.861 6.429 3.493 1.00 91.94 112 LEU A CA 1
ATOM 908 C C . LEU A 1 112 ? 4.713 5.441 4.656 1.00 91.94 112 LEU A C 1
ATOM 910 O O . LEU A 1 112 ? 3.763 5.542 5.427 1.00 91.94 112 LEU A O 1
ATOM 914 N N . LEU A 1 113 ? 5.677 4.539 4.863 1.00 89.69 113 LEU A N 1
ATOM 915 C CA . LEU A 1 113 ? 5.694 3.641 6.024 1.00 89.69 113 LEU A CA 1
ATOM 916 C C . LEU A 1 113 ? 5.840 4.409 7.347 1.00 89.69 113 LEU A C 1
ATOM 918 O O . LEU A 1 113 ? 5.250 4.032 8.363 1.00 89.69 113 LEU A O 1
ATOM 922 N N . ALA A 1 114 ? 6.620 5.493 7.372 1.00 90.69 114 ALA A N 1
ATOM 923 C CA . ALA A 1 114 ? 6.703 6.361 8.543 1.00 90.69 114 ALA A CA 1
ATOM 924 C C . ALA A 1 114 ? 5.353 7.038 8.832 1.00 90.69 114 ALA A C 1
ATOM 926 O O . ALA A 1 114 ? 4.893 7.000 9.976 1.00 90.69 114 ALA A O 1
ATOM 927 N N . ARG A 1 115 ? 4.682 7.566 7.802 1.00 91.06 115 ARG A N 1
ATOM 928 C CA . ARG A 1 115 ? 3.334 8.144 7.908 1.00 91.06 115 ARG A CA 1
ATOM 929 C C . ARG A 1 115 ? 2.305 7.115 8.378 1.00 91.06 115 ARG A C 1
ATOM 931 O O . ARG A 1 115 ? 1.559 7.396 9.313 1.00 91.06 115 ARG A O 1
ATOM 938 N N . GLN A 1 116 ? 2.317 5.912 7.805 1.00 90.56 116 GLN A N 1
ATOM 939 C CA . GLN A 1 116 ? 1.437 4.804 8.181 1.00 90.56 116 GLN A CA 1
ATOM 940 C C . GLN A 1 116 ? 1.564 4.469 9.675 1.00 90.56 116 GLN A C 1
ATOM 942 O O . GLN A 1 116 ? 0.555 4.303 10.360 1.00 90.56 116 GLN A O 1
ATOM 947 N N . ARG A 1 117 ? 2.792 4.426 10.214 1.00 88.25 117 ARG A N 1
ATOM 948 C CA . ARG A 1 117 ? 3.025 4.207 11.653 1.00 88.25 117 ARG A CA 1
ATOM 949 C C . ARG A 1 117 ? 2.427 5.314 12.515 1.00 88.25 117 ARG A C 1
ATOM 951 O O . ARG A 1 117 ? 1.796 5.019 13.524 1.00 88.25 117 ARG A O 1
ATOM 958 N N . VAL A 1 118 ? 2.603 6.577 12.127 1.00 89.62 118 VAL A N 1
ATOM 959 C CA . VAL A 1 118 ? 2.027 7.713 12.865 1.00 89.62 118 VAL A CA 1
ATOM 960 C C . VAL A 1 118 ? 0.499 7.641 12.876 1.00 89.62 118 VAL A C 1
ATOM 962 O O . VAL A 1 118 ? -0.102 7.836 13.930 1.00 89.62 118 VAL A O 1
ATOM 965 N N . LEU A 1 119 ? -0.122 7.328 11.736 1.00 87.56 119 LEU A N 1
ATOM 966 C CA . LEU A 1 119 ? -1.574 7.152 11.633 1.00 87.56 119 LEU A CA 1
ATOM 967 C C . LEU A 1 119 ? -2.062 6.000 12.519 1.00 87.56 119 LEU A C 1
ATOM 969 O O . LEU A 1 119 ? -2.997 6.183 13.291 1.00 87.56 119 LEU A O 1
ATOM 973 N N . TYR A 1 120 ? -1.364 4.861 12.503 1.00 86.62 120 TYR A N 1
ATOM 974 C CA . TYR A 1 120 ? -1.685 3.719 13.363 1.00 86.62 120 TYR A CA 1
ATOM 975 C C . TYR A 1 120 ? -1.743 4.082 14.851 1.00 86.62 120 TYR A C 1
ATOM 977 O O . TYR A 1 120 ? -2.709 3.746 15.539 1.00 86.62 120 TYR A O 1
ATOM 985 N N . TYR A 1 121 ? -0.738 4.808 15.349 1.00 85.50 121 TYR A N 1
ATOM 986 C CA . TYR A 1 121 ? -0.708 5.242 16.747 1.00 85.50 121 TYR A CA 1
ATOM 987 C C . TYR A 1 121 ? -1.777 6.285 17.085 1.00 85.50 121 TYR A C 1
ATOM 989 O O . TYR A 1 121 ? -2.238 6.333 18.223 1.00 85.50 121 TYR A O 1
ATOM 997 N N . LYS A 1 122 ? -2.186 7.122 16.124 1.00 83.19 122 LYS A N 1
ATOM 998 C CA . LYS A 1 122 ? -3.293 8.066 16.325 1.00 83.19 122 LYS A CA 1
ATOM 999 C C . LYS A 1 122 ? -4.623 7.327 16.475 1.00 83.19 122 LYS A C 1
ATOM 1001 O O . LYS A 1 122 ? -5.307 7.554 17.467 1.00 83.19 122 LYS A O 1
ATOM 1006 N N . MET A 1 123 ? -4.921 6.382 15.582 1.00 82.75 123 MET A N 1
ATOM 1007 C CA . MET A 1 123 ? -6.150 5.573 15.627 1.00 82.75 123 MET A CA 1
ATOM 1008 C C . MET A 1 123 ? -6.284 4.767 16.927 1.00 82.75 123 MET A C 1
ATOM 1010 O O . MET A 1 123 ? -7.334 4.762 17.568 1.00 82.75 123 MET A O 1
ATOM 1014 N N . THR A 1 124 ? -5.201 4.106 17.353 1.00 68.75 124 THR A N 1
ATOM 1015 C CA . THR A 1 124 ? -5.198 3.276 18.575 1.00 68.75 124 THR A CA 1
ATOM 1016 C C . THR A 1 124 ? -5.374 4.086 19.857 1.00 68.75 124 THR A C 1
ATOM 1018 O O . THR A 1 124 ? -5.877 3.572 20.853 1.00 68.75 124 THR A O 1
ATOM 1021 N N . ARG A 1 125 ? -4.982 5.364 19.858 1.00 59.69 125 ARG A N 1
ATOM 1022 C CA . ARG A 1 125 ? -5.139 6.232 21.028 1.00 59.69 125 ARG A CA 1
ATOM 1023 C C . ARG A 1 125 ? -6.591 6.660 21.253 1.00 59.69 125 ARG A C 1
ATOM 1025 O O . ARG A 1 125 ? -6.967 6.852 22.402 1.00 59.69 125 ARG A O 1
ATOM 1032 N N . TYR A 1 126 ? -7.386 6.783 20.190 1.00 52.94 126 TYR A N 1
ATOM 1033 C CA . TYR A 1 126 ? -8.811 7.122 20.278 1.00 52.94 126 TYR A CA 1
ATOM 1034 C C . TYR A 1 126 ? -9.702 5.9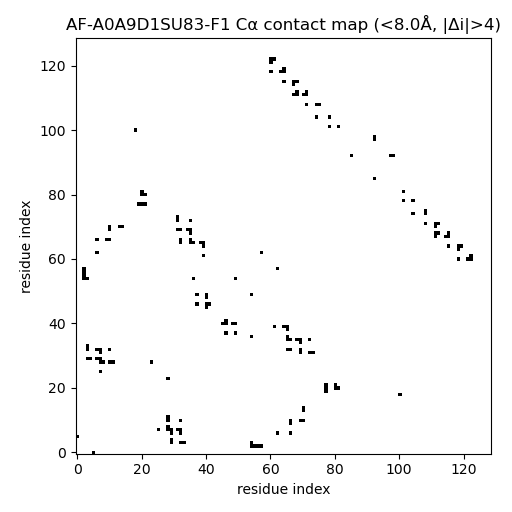24 20.606 1.00 52.94 126 TYR A C 1
ATOM 1036 O O . TYR A 1 126 ? -10.751 6.102 21.202 1.00 52.94 126 TYR A O 1
ATOM 1044 N N . THR A 1 127 ? -9.280 4.704 20.273 1.00 52.88 127 THR A N 1
ATOM 1045 C CA . THR A 1 127 ? -10.039 3.478 20.584 1.00 52.88 127 THR A CA 1
ATOM 1046 C C . THR A 1 127 ? -9.899 3.016 22.040 1.00 52.88 127 THR A C 1
ATOM 1048 O O . THR A 1 127 ? -10.650 2.149 22.476 1.00 52.88 127 THR A O 1
ATOM 1051 N N . LEU A 1 128 ? -8.945 3.575 22.795 1.00 46.72 128 LEU A N 1
ATOM 1052 C CA . LEU A 1 128 ? -8.684 3.255 24.207 1.00 46.72 128 LEU A CA 1
ATOM 1053 C C . LEU A 1 128 ? -9.148 4.345 25.196 1.00 46.72 128 LEU A C 1
ATOM 1055 O O . LEU A 1 128 ? -8.963 4.164 26.401 1.00 46.72 128 LEU A O 1
ATOM 1059 N N . LEU A 1 129 ? -9.696 5.465 24.711 1.00 39.88 129 LEU A N 1
ATOM 1060 C CA . LEU A 1 129 ? -10.239 6.569 25.519 1.00 39.88 129 LEU A CA 1
ATOM 1061 C C . LEU A 1 129 ? -11.768 6.522 25.533 1.00 39.88 129 LEU A C 1
ATOM 1063 O O . LEU A 1 129 ? -12.330 6.848 26.601 1.00 39.88 129 LEU A O 1
#

Sequence (129 aa):
MTDLEQLAMDLRQRTQWQQTPVEMTEADYLEIARQAVRHLYVMTGRYTQYGPEDVPELDADEYEYVLTTAEVSFYRRVQSDVNRIIGYSTDAMTITNADKPYANLSQTIAELLARQRVLYYKMTRYTLL

Secondary structure (DSSP, 8-state):
--HHHHHHHHHHHHHTTS--SSPPPHHHHHHHHHHHHHHHHHHTT-GGG--SS--PPPPHHHHHHHHHHHHHHHHHHHHHHHHHHHHH-TTTHHHHTTTGGGTTHHHHHHHHHHHHHHHHHHHHHHTT-